Protein AF-A0A132EN06-F1 (afdb_monomer_lite)

Sequence (64 aa):
MNDTPTLATPDDRYEALLDAHAGLDADASALLNARLVLLLMNEIDDGARLRALLDEARPTLIEN

Structure (mmCIF, N/CA/C/O backbone):
data_AF-A0A132EN06-F1
#
_entry.id   AF-A0A132EN06-F1
#
loop_
_atom_site.group_PDB
_atom_site.id
_atom_site.type_symbol
_atom_site.label_atom_id
_atom_site.label_alt_id
_atom_site.label_comp_id
_atom_site.label_asym_id
_atom_site.label_entity_id
_atom_site.label_seq_id
_atom_site.pdbx_PDB_ins_code
_atom_site.Cartn_x
_atom_site.Cartn_y
_atom_site.Cartn_z
_atom_site.occupancy
_atom_site.B_iso_or_equiv
_atom_site.auth_seq_id
_atom_site.auth_comp_id
_atom_site.auth_asym_id
_atom_site.auth_atom_id
_atom_site.pdbx_PDB_model_num
ATOM 1 N N . MET A 1 1 ? -26.586 -18.307 -9.775 1.00 52.88 1 MET A N 1
ATOM 2 C CA . MET A 1 1 ? -25.343 -19.008 -9.386 1.00 52.88 1 MET A CA 1
ATOM 3 C C . MET A 1 1 ? -24.299 -18.725 -10.450 1.00 52.88 1 MET A C 1
ATOM 5 O O . MET A 1 1 ? -24.322 -19.402 -11.468 1.00 52.88 1 MET A O 1
ATOM 9 N N . ASN A 1 2 ? -23.512 -17.658 -10.273 1.00 45.72 2 ASN A N 1
ATOM 10 C CA . ASN A 1 2 ? -22.040 -17.628 -10.259 1.00 45.72 2 ASN A CA 1
ATOM 11 C C . ASN A 1 2 ? -21.586 -16.155 -10.370 1.00 45.72 2 ASN A C 1
ATOM 13 O O . ASN A 1 2 ? -21.024 -15.759 -11.382 1.00 45.72 2 ASN A O 1
ATOM 17 N N . ASP A 1 3 ? -21.867 -15.335 -9.353 1.00 47.72 3 ASP A N 1
ATOM 18 C CA . ASP A 1 3 ? -21.306 -13.981 -9.265 1.00 47.72 3 ASP A CA 1
ATOM 19 C C . ASP A 1 3 ? -20.077 -14.058 -8.369 1.00 47.72 3 ASP A C 1
ATOM 21 O O . ASP A 1 3 ? -20.110 -13.731 -7.186 1.00 47.72 3 ASP A O 1
ATOM 25 N N . THR A 1 4 ? -18.992 -14.602 -8.916 1.00 47.59 4 THR A N 1
ATOM 26 C CA . THR A 1 4 ? -17.672 -14.351 -8.342 1.00 47.59 4 THR A CA 1
ATOM 27 C C . THR A 1 4 ? -17.460 -12.849 -8.501 1.00 47.59 4 THR A C 1
ATOM 29 O O . THR A 1 4 ? -17.430 -12.409 -9.655 1.00 47.59 4 THR A O 1
ATOM 32 N N . PRO A 1 5 ? -17.366 -12.045 -7.423 1.00 56.62 5 PRO A N 1
ATOM 33 C CA . PRO A 1 5 ? -17.166 -10.614 -7.561 1.00 56.62 5 PRO A CA 1
ATOM 34 C C . PRO A 1 5 ? -15.780 -10.436 -8.166 1.00 56.62 5 PRO 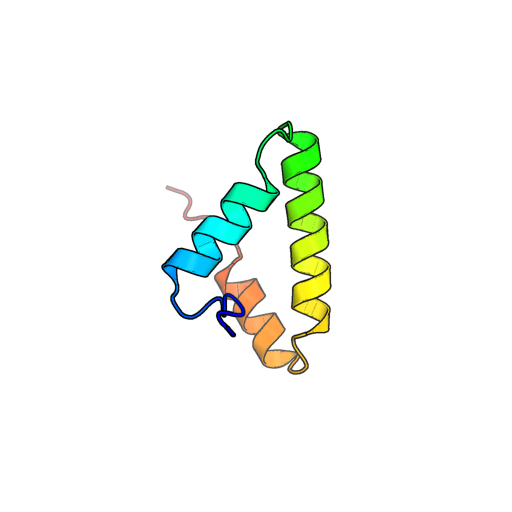A C 1
ATOM 36 O O . PRO A 1 5 ? -14.746 -10.543 -7.510 1.00 56.62 5 PRO A O 1
ATOM 39 N N . THR A 1 6 ? -15.757 -10.282 -9.482 1.00 56.69 6 THR A N 1
ATOM 40 C CA . THR A 1 6 ? -14.581 -9.789 -10.165 1.00 56.69 6 THR A CA 1
ATOM 41 C C . THR A 1 6 ? -14.500 -8.344 -9.722 1.00 56.69 6 THR A C 1
ATOM 43 O O . THR A 1 6 ? -15.503 -7.639 -9.766 1.00 56.69 6 THR A O 1
ATOM 46 N N . LEU A 1 7 ? -13.324 -7.904 -9.289 1.00 59.31 7 LEU A N 1
ATOM 47 C CA . LEU A 1 7 ? -13.009 -6.486 -9.166 1.00 59.31 7 LEU A CA 1
ATOM 48 C C . LEU A 1 7 ? -13.025 -5.899 -10.591 1.00 59.31 7 LEU A C 1
ATOM 50 O O . LEU A 1 7 ? -11.976 -5.757 -11.229 1.00 59.31 7 LEU A O 1
ATOM 54 N N . ALA A 1 8 ? -14.221 -5.752 -11.159 1.00 59.62 8 ALA A N 1
ATOM 55 C CA . ALA A 1 8 ? -14.467 -5.551 -12.581 1.00 59.62 8 ALA A CA 1
ATOM 56 C C . ALA A 1 8 ? -14.332 -4.073 -12.933 1.00 59.62 8 ALA A C 1
ATOM 58 O O . ALA A 1 8 ? -13.877 -3.735 -14.028 1.00 59.62 8 ALA A O 1
ATOM 59 N N . THR A 1 9 ? -14.647 -3.198 -11.981 1.00 72.19 9 THR A N 1
ATOM 60 C CA . THR A 1 9 ? -14.543 -1.753 -12.134 1.00 72.19 9 THR A CA 1
ATOM 61 C C . THR A 1 9 ? -13.414 -1.178 -11.269 1.00 72.19 9 THR A C 1
ATOM 63 O O . THR A 1 9 ? -12.965 -1.812 -10.310 1.00 72.19 9 THR A O 1
ATOM 66 N N . PRO A 1 10 ? -12.886 0.012 -11.613 1.00 70.31 10 PRO A N 1
ATOM 67 C CA . PRO A 1 10 ? -12.009 0.766 -10.719 1.00 70.31 10 PRO A CA 1
ATOM 68 C C . PRO A 1 10 ? -12.636 0.971 -9.335 1.00 70.31 10 PRO A C 1
ATOM 70 O O . PRO A 1 10 ? -11.932 0.845 -8.337 1.00 70.31 10 PRO A O 1
ATOM 73 N N . ASP A 1 11 ? -13.949 1.198 -9.283 1.00 78.00 11 ASP A N 1
ATOM 74 C CA . ASP A 1 11 ? -14.695 1.471 -8.054 1.00 78.00 11 ASP A CA 1
ATOM 75 C C . ASP A 1 11 ? -14.680 0.264 -7.102 1.00 78.00 11 ASP A C 1
ATOM 77 O O . ASP A 1 11 ? -14.339 0.427 -5.932 1.00 78.00 11 ASP A O 1
ATOM 81 N N . ASP A 1 12 ? -14.885 -0.957 -7.615 1.00 82.94 12 ASP A N 1
ATOM 82 C CA . ASP A 1 12 ? -14.837 -2.191 -6.804 1.00 82.94 12 ASP A CA 1
ATOM 83 C C . ASP A 1 12 ? -13.458 -2.405 -6.149 1.00 82.94 12 ASP A C 1
ATOM 85 O O . ASP A 1 12 ? -13.340 -2.972 -5.063 1.00 82.94 12 ASP A O 1
ATOM 89 N N . ARG A 1 13 ? -12.378 -1.957 -6.807 1.00 82.94 13 ARG A N 1
ATOM 90 C CA . ARG A 1 13 ? -11.004 -2.066 -6.275 1.00 82.94 13 ARG A CA 1
ATOM 91 C C . ARG A 1 13 ? -10.751 -1.070 -5.157 1.00 82.94 13 ARG A C 1
ATOM 93 O O . ARG A 1 13 ? -10.072 -1.413 -4.190 1.00 82.94 13 ARG A O 1
ATOM 100 N N . TYR A 1 14 ? -11.274 0.145 -5.297 1.00 85.06 14 TYR A N 1
ATOM 101 C CA . TYR A 1 14 ? -11.193 1.145 -4.239 1.00 85.06 14 TYR A CA 1
ATOM 102 C C . TYR A 1 14 ? -12.019 0.729 -3.024 1.00 85.06 14 TYR A C 1
ATOM 104 O O . TYR A 1 14 ? -11.532 0.863 -1.902 1.00 85.06 14 TYR A O 1
ATOM 112 N N . GLU A 1 15 ? -13.210 0.170 -3.235 1.00 91.88 15 GLU A N 1
ATOM 113 C CA . GLU A 1 15 ? -14.044 -0.365 -2.156 1.00 91.88 15 GLU A CA 1
ATOM 114 C C . GLU A 1 15 ? -13.346 -1.519 -1.426 1.00 91.88 15 GLU A C 1
ATOM 116 O O . GLU A 1 15 ? -13.193 -1.465 -0.210 1.00 91.88 15 GLU A O 1
ATOM 121 N N . ALA A 1 16 ? -12.785 -2.490 -2.155 1.00 91.75 16 ALA A N 1
ATOM 122 C CA . ALA A 1 16 ? -12.039 -3.591 -1.545 1.00 91.75 16 ALA A CA 1
ATOM 123 C C . ALA A 1 16 ? -10.824 -3.121 -0.721 1.00 91.75 16 ALA A C 1
ATOM 125 O O . ALA A 1 16 ? -10.498 -3.723 0.305 1.00 91.75 16 ALA A O 1
ATOM 126 N N . LEU A 1 17 ? -10.147 -2.048 -1.150 1.00 92.12 17 LEU A N 1
ATOM 127 C CA . LEU A 1 17 ? -9.062 -1.447 -0.376 1.00 92.12 17 LEU A CA 1
ATOM 128 C C . LEU A 1 17 ? -9.596 -0.779 0.899 1.00 92.12 17 LEU A C 1
ATOM 130 O O . LEU A 1 17 ? -9.037 -0.994 1.971 1.00 92.12 17 LEU A O 1
ATOM 134 N N . LEU A 1 18 ? -10.680 -0.004 0.803 1.00 93.62 18 LEU A N 1
ATOM 135 C CA . LEU A 1 18 ? -11.315 0.648 1.954 1.00 93.62 18 LEU A CA 1
ATOM 136 C C . LEU A 1 18 ? -11.795 -0.372 2.991 1.00 93.62 18 LEU A C 1
ATOM 138 O O . LEU A 1 18 ? -11.516 -0.211 4.181 1.00 93.62 18 LEU A O 1
ATOM 142 N N . ASP A 1 19 ? -12.438 -1.444 2.539 1.00 96.12 19 ASP A N 1
ATOM 143 C CA . ASP A 1 19 ? -12.895 -2.539 3.392 1.00 96.12 19 ASP A CA 1
ATOM 144 C C . ASP A 1 19 ? -11.730 -3.227 4.106 1.00 96.12 19 ASP A C 1
ATOM 146 O O . ASP A 1 19 ? -11.833 -3.551 5.290 1.00 96.12 19 ASP A O 1
ATOM 150 N N . ALA A 1 20 ? -10.585 -3.390 3.434 1.00 96.12 20 ALA A N 1
ATOM 151 C CA . ALA A 1 20 ? -9.386 -3.950 4.053 1.00 96.12 20 ALA A CA 1
ATOM 152 C C . ALA A 1 20 ? -8.839 -3.078 5.201 1.00 96.12 20 ALA A C 1
ATOM 154 O O . ALA A 1 20 ? -8.190 -3.598 6.109 1.00 96.12 20 ALA A O 1
ATOM 155 N N . HIS A 1 21 ? -9.119 -1.771 5.190 1.00 97.31 21 HIS A N 1
ATOM 156 C CA . HIS A 1 21 ? -8.744 -0.839 6.255 1.00 97.31 21 HIS A CA 1
ATOM 157 C C . HIS A 1 21 ? -9.796 -0.703 7.368 1.00 97.31 21 HIS A C 1
ATOM 159 O O . HIS A 1 21 ? -9.505 -0.103 8.408 1.00 97.31 21 HIS A O 1
ATOM 165 N N . ALA A 1 22 ? -11.008 -1.233 7.187 1.00 96.56 22 ALA A N 1
ATOM 166 C CA . ALA A 1 22 ? -12.098 -1.053 8.137 1.00 96.56 22 ALA A CA 1
ATOM 167 C C . ALA A 1 22 ? -11.753 -1.632 9.524 1.00 96.56 22 ALA A C 1
ATOM 169 O O . ALA A 1 22 ? -11.427 -2.808 9.677 1.00 96.56 22 ALA A O 1
ATOM 170 N N . GLY A 1 23 ? -11.841 -0.792 10.560 1.00 96.44 23 GLY A N 1
ATOM 171 C CA . GLY A 1 23 ? -11.559 -1.181 11.948 1.00 96.44 23 GLY A CA 1
ATOM 172 C C . GLY A 1 23 ? -10.075 -1.217 12.330 1.00 96.44 23 GLY A C 1
ATOM 173 O O . GLY A 1 23 ? -9.770 -1.533 13.480 1.00 96.44 23 GLY A O 1
ATOM 174 N N . LEU A 1 24 ? -9.164 -0.874 11.413 1.00 97.94 24 LEU A N 1
ATOM 175 C CA . LEU A 1 24 ? -7.746 -0.698 11.724 1.00 97.94 24 LEU A CA 1
ATOM 176 C C . LEU A 1 24 ? -7.479 0.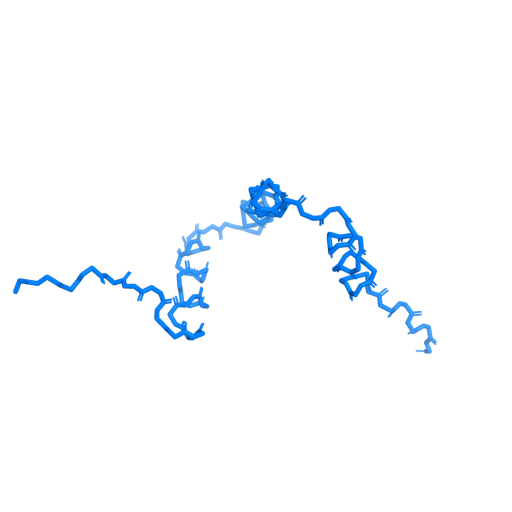700 12.293 1.00 97.94 24 LEU A C 1
ATOM 178 O O . LEU A 1 24 ? -8.069 1.690 11.858 1.00 97.94 24 LEU A O 1
ATOM 182 N N . ASP A 1 25 ? -6.552 0.783 13.245 1.00 97.94 25 ASP A N 1
ATOM 183 C CA . ASP A 1 25 ? -5.960 2.060 13.635 1.00 97.94 25 ASP A CA 1
ATOM 184 C C . ASP A 1 25 ? -4.926 2.529 12.594 1.00 97.94 25 ASP A C 1
ATOM 186 O O . ASP A 1 25 ? -4.655 1.860 11.592 1.00 97.94 25 ASP A O 1
ATOM 190 N N . ALA A 1 26 ? -4.361 3.718 12.809 1.00 96.81 26 ALA A N 1
ATOM 191 C CA . ALA A 1 26 ? -3.423 4.321 11.867 1.00 96.81 26 ALA A CA 1
ATOM 192 C C . ALA A 1 26 ? -2.158 3.468 11.656 1.00 96.81 26 ALA A C 1
ATOM 194 O O . ALA A 1 26 ? -1.699 3.332 10.520 1.00 96.81 26 ALA A O 1
ATOM 195 N N . ASP A 1 27 ? -1.628 2.861 12.719 1.00 98.00 27 ASP A N 1
ATOM 196 C CA . ASP A 1 27 ? -0.397 2.072 12.661 1.00 98.00 27 ASP A CA 1
ATOM 197 C C . ASP A 1 27 ? -0.632 0.738 11.939 1.00 98.00 27 ASP A C 1
ATOM 199 O O . ASP A 1 27 ? 0.142 0.349 11.058 1.00 98.00 27 ASP A O 1
ATOM 203 N N . ALA A 1 28 ? -1.740 0.058 12.241 1.00 97.81 28 ALA A N 1
ATOM 204 C CA . ALA A 1 28 ? -2.140 -1.169 11.561 1.00 97.81 28 ALA A CA 1
ATOM 205 C C . ALA A 1 28 ? -2.484 -0.918 10.084 1.00 97.81 28 ALA A C 1
ATOM 207 O O . ALA A 1 28 ? -2.118 -1.713 9.217 1.00 97.81 28 ALA A O 1
ATOM 208 N N . SER A 1 29 ? -3.129 0.211 9.784 1.00 97.75 29 SER A N 1
ATOM 209 C CA . SER A 1 29 ? -3.414 0.659 8.419 1.00 97.75 29 SER A CA 1
ATOM 210 C C . SER A 1 29 ? -2.127 0.912 7.619 1.00 97.75 29 SER A C 1
ATOM 212 O O . SER A 1 29 ? -1.988 0.447 6.483 1.00 97.75 29 SER A O 1
ATOM 214 N N . ALA A 1 30 ? -1.130 1.562 8.228 1.00 97.38 30 ALA A N 1
ATOM 215 C CA . ALA A 1 30 ? 0.181 1.764 7.613 1.00 97.38 30 ALA A CA 1
ATOM 216 C C . ALA A 1 30 ? 0.918 0.437 7.361 1.00 97.38 30 ALA A C 1
ATOM 218 O O . ALA A 1 30 ? 1.519 0.253 6.298 1.00 97.38 30 ALA A O 1
ATOM 219 N N . LEU A 1 31 ? 0.836 -0.513 8.299 1.00 98.06 31 LEU A N 1
ATOM 220 C CA . LEU A 1 31 ? 1.416 -1.847 8.136 1.00 98.06 31 LEU A CA 1
ATOM 221 C C . LEU A 1 31 ? 0.745 -2.633 7.002 1.00 98.06 31 LEU A C 1
ATOM 223 O O . LEU A 1 31 ? 1.440 -3.293 6.222 1.00 98.06 31 LEU A O 1
ATOM 227 N N . LEU A 1 32 ? -0.586 -2.548 6.888 1.00 98.00 32 LEU A N 1
ATOM 228 C CA . LEU A 1 32 ? -1.334 -3.145 5.781 1.00 98.00 32 LEU A CA 1
ATOM 229 C C . LEU A 1 32 ? -0.834 -2.600 4.443 1.00 98.00 32 LEU A C 1
ATOM 231 O O . LEU A 1 32 ? -0.497 -3.386 3.557 1.00 98.00 32 LEU A O 1
ATOM 235 N N . ASN A 1 33 ? -0.696 -1.278 4.328 1.00 96.38 33 ASN A N 1
ATOM 236 C CA . ASN A 1 33 ? -0.191 -0.636 3.116 1.00 96.38 33 ASN A CA 1
ATOM 237 C C . ASN A 1 33 ? 1.235 -1.075 2.772 1.00 96.38 33 ASN A C 1
ATOM 239 O O . ASN A 1 33 ? 1.506 -1.430 1.626 1.00 96.38 33 ASN A O 1
ATOM 243 N N . ALA A 1 34 ? 2.140 -1.121 3.753 1.00 96.44 34 ALA A N 1
ATOM 244 C CA . ALA A 1 34 ? 3.508 -1.585 3.531 1.00 96.44 34 ALA A CA 1
ATOM 245 C C . ALA A 1 34 ? 3.542 -3.031 3.008 1.00 96.44 34 ALA A C 1
ATOM 247 O O . ALA A 1 34 ? 4.256 -3.337 2.051 1.00 96.44 34 ALA A O 1
ATOM 248 N N . ARG A 1 35 ? 2.731 -3.921 3.594 1.00 97.44 35 ARG A N 1
ATOM 249 C CA . ARG A 1 35 ? 2.632 -5.315 3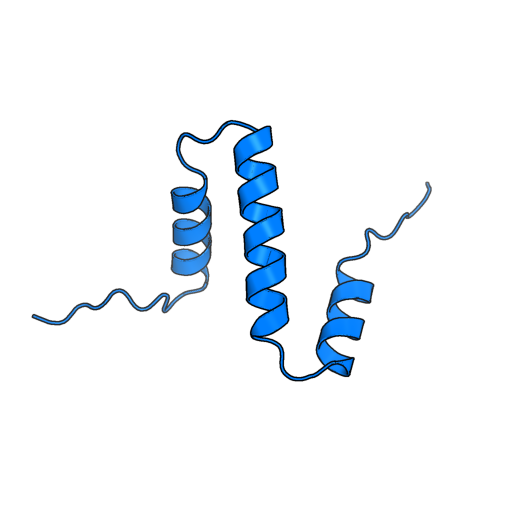.147 1.00 97.44 35 ARG A CA 1
ATOM 250 C C . ARG A 1 35 ? 2.029 -5.427 1.748 1.00 97.44 35 ARG A C 1
ATOM 252 O O . ARG A 1 35 ? 2.527 -6.216 0.949 1.00 97.44 35 ARG A O 1
ATOM 259 N N . LEU A 1 36 ? 0.987 -4.652 1.454 1.00 95.88 36 LEU A N 1
ATOM 260 C CA . LEU A 1 36 ? 0.350 -4.629 0.140 1.00 95.88 36 LEU A CA 1
ATOM 261 C C . LEU A 1 36 ? 1.340 -4.193 -0.947 1.00 95.88 36 LEU A C 1
ATOM 263 O O . LEU A 1 36 ? 1.432 -4.859 -1.974 1.00 95.88 36 LEU A O 1
ATOM 267 N N . VAL A 1 37 ? 2.137 -3.148 -0.701 1.00 93.56 37 VAL A N 1
ATOM 268 C CA . VAL A 1 37 ? 3.186 -2.700 -1.633 1.00 93.56 37 VAL A CA 1
ATOM 269 C C . VAL A 1 37 ? 4.185 -3.819 -1.928 1.00 93.56 37 VAL A C 1
ATOM 271 O O . VAL A 1 37 ? 4.475 -4.071 -3.093 1.00 93.56 37 VAL A O 1
ATOM 274 N N . LEU A 1 38 ? 4.670 -4.535 -0.908 1.00 93.88 38 LEU A N 1
ATOM 275 C CA . LEU A 1 38 ? 5.609 -5.648 -1.107 1.00 93.88 38 LEU A CA 1
ATOM 276 C C . LEU A 1 38 ? 5.010 -6.780 -1.953 1.00 93.88 38 LEU A C 1
ATOM 278 O O . LEU A 1 38 ? 5.701 -7.349 -2.793 1.00 93.88 38 LEU A O 1
ATOM 282 N N . LEU A 1 39 ? 3.732 -7.102 -1.745 1.00 94.50 39 LEU A N 1
ATOM 283 C CA . LEU A 1 39 ? 3.037 -8.108 -2.549 1.00 94.50 39 LEU A CA 1
ATOM 284 C C . LEU A 1 39 ? 2.882 -7.645 -4.001 1.00 94.50 39 LEU A C 1
ATOM 286 O O . LEU A 1 39 ? 3.209 -8.400 -4.907 1.00 94.50 39 LEU A O 1
ATOM 290 N N . LEU A 1 40 ? 2.465 -6.397 -4.228 1.00 92.12 40 LEU A N 1
ATOM 291 C CA . LEU A 1 40 ? 2.342 -5.832 -5.575 1.00 92.12 40 LEU A CA 1
ATOM 292 C C . LEU A 1 40 ? 3.687 -5.778 -6.305 1.00 92.12 40 LEU A C 1
ATOM 294 O O . LEU A 1 40 ? 3.739 -6.037 -7.501 1.00 92.12 40 LEU A O 1
ATOM 298 N N . MET A 1 41 ? 4.780 -5.483 -5.597 1.00 90.75 41 MET A N 1
ATOM 299 C CA . MET A 1 41 ? 6.125 -5.518 -6.176 1.00 90.75 41 MET A CA 1
ATOM 300 C C . MET A 1 41 ? 6.515 -6.917 -6.659 1.00 90.75 41 MET A C 1
ATOM 302 O O . MET A 1 41 ? 7.170 -7.019 -7.690 1.00 90.75 41 MET A O 1
ATOM 306 N N . ASN A 1 42 ? 6.099 -7.975 -5.956 1.00 89.44 42 ASN A N 1
ATOM 307 C CA . ASN A 1 42 ? 6.357 -9.351 -6.386 1.00 89.44 42 ASN A CA 1
ATOM 308 C C . ASN A 1 42 ? 5.561 -9.742 -7.642 1.00 89.44 42 ASN A C 1
ATOM 310 O O . ASN A 1 42 ? 6.004 -10.612 -8.382 1.00 89.44 42 ASN A O 1
ATOM 314 N N . GLU A 1 43 ? 4.415 -9.104 -7.894 1.00 92.44 43 GLU A N 1
ATOM 315 C CA . GLU A 1 43 ? 3.607 -9.333 -9.101 1.00 92.44 43 GLU A CA 1
ATOM 316 C C . GLU A 1 43 ? 4.140 -8.567 -10.330 1.00 92.44 43 GLU A C 1
ATOM 318 O O . GLU A 1 43 ? 3.757 -8.861 -11.464 1.00 92.44 43 GLU A O 1
ATOM 323 N N . ILE A 1 44 ? 5.022 -7.576 -10.140 1.00 91.00 44 IL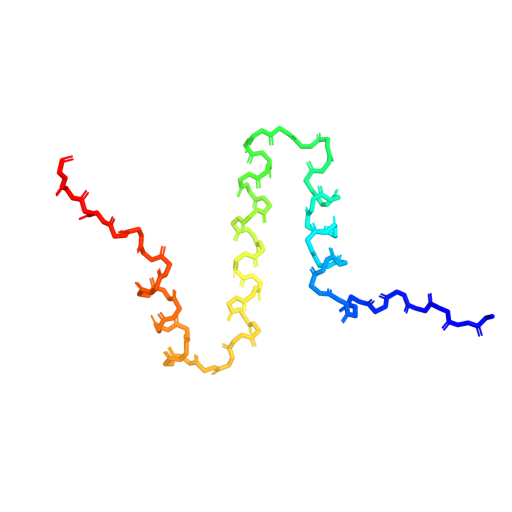E A N 1
ATOM 324 C CA . ILE A 1 44 ? 5.638 -6.813 -11.234 1.00 91.00 44 ILE A CA 1
ATOM 325 C C . ILE A 1 44 ? 6.905 -7.537 -11.709 1.00 91.00 44 ILE A C 1
ATOM 327 O O . ILE A 1 44 ? 7.972 -7.402 -11.118 1.00 91.00 44 ILE A O 1
ATOM 331 N N . ASP A 1 45 ? 6.803 -8.247 -12.832 1.00 88.19 45 ASP A N 1
ATOM 332 C CA . ASP A 1 45 ? 7.931 -8.988 -13.427 1.00 88.19 45 ASP A CA 1
ATOM 333 C C . ASP A 1 45 ? 8.938 -8.080 -14.180 1.00 88.19 45 ASP A C 1
ATOM 335 O O . ASP A 1 45 ? 10.063 -8.473 -14.485 1.00 88.19 45 ASP A O 1
ATOM 339 N N . ASP A 1 46 ? 8.563 -6.824 -14.462 1.00 93.12 46 ASP A N 1
ATOM 340 C CA . ASP A 1 46 ? 9.382 -5.852 -15.200 1.00 93.12 46 ASP A CA 1
ATOM 341 C C . ASP A 1 46 ? 10.045 -4.820 -14.266 1.00 93.12 46 ASP A C 1
ATOM 343 O O . ASP A 1 46 ? 9.419 -3.875 -13.772 1.00 93.12 46 ASP A O 1
ATOM 347 N N . GLY A 1 47 ? 11.362 -4.955 -14.082 1.00 89.94 47 GLY A N 1
ATOM 348 C CA . GLY A 1 47 ? 12.161 -4.044 -13.259 1.00 89.94 47 GLY A CA 1
ATOM 349 C C . GLY A 1 47 ? 12.234 -2.600 -13.778 1.00 89.94 47 GLY A C 1
ATOM 350 O O . GLY A 1 47 ? 12.346 -1.670 -12.974 1.00 89.94 47 GLY A O 1
ATOM 351 N N . ALA A 1 48 ? 12.137 -2.374 -15.092 1.00 93.25 48 ALA A N 1
ATOM 352 C CA . ALA A 1 48 ? 12.097 -1.023 -15.655 1.00 93.25 48 ALA A CA 1
ATOM 353 C C . ALA A 1 48 ? 10.745 -0.359 -15.369 1.00 93.25 48 ALA A C 1
ATOM 355 O O . ALA A 1 48 ? 10.698 0.815 -14.988 1.00 93.25 48 ALA A O 1
ATOM 356 N N . ARG A 1 49 ? 9.653 -1.128 -15.467 1.00 93.12 49 ARG A N 1
ATOM 357 C CA . ARG A 1 49 ? 8.317 -0.672 -15.069 1.00 93.12 49 ARG A CA 1
ATOM 358 C C . ARG A 1 49 ? 8.259 -0.331 -13.584 1.00 93.12 49 ARG A C 1
ATOM 360 O O . ARG A 1 49 ? 7.743 0.731 -13.239 1.00 93.12 49 ARG A O 1
ATOM 367 N N . LEU A 1 50 ? 8.817 -1.182 -12.721 1.00 91.44 50 LEU A N 1
ATOM 368 C CA . LEU A 1 50 ? 8.907 -0.910 -11.285 1.00 91.44 50 LEU A CA 1
ATOM 369 C C . LEU A 1 50 ? 9.668 0.395 -11.013 1.00 91.44 50 LEU A C 1
ATOM 371 O O . LEU A 1 50 ? 9.209 1.226 -10.232 1.00 91.44 50 LEU A O 1
ATOM 375 N N . ARG A 1 51 ? 10.806 0.610 -11.684 1.00 91.62 51 ARG A N 1
ATOM 376 C CA . ARG A 1 51 ? 11.598 1.834 -11.515 1.00 91.62 51 ARG A CA 1
ATOM 377 C C . ARG A 1 51 ? 10.823 3.092 -11.913 1.00 91.62 51 ARG A C 1
ATOM 379 O O . ARG A 1 51 ? 10.846 4.059 -11.161 1.00 91.62 51 ARG A O 1
ATOM 386 N N . ALA A 1 52 ? 10.114 3.060 -13.040 1.00 92.81 52 ALA A N 1
ATOM 387 C CA . ALA A 1 52 ? 9.295 4.184 -13.488 1.00 92.81 52 ALA A CA 1
ATOM 388 C C . ALA A 1 52 ? 8.175 4.525 -12.488 1.00 92.81 52 ALA A C 1
ATOM 390 O O . ALA A 1 52 ? 7.967 5.695 -12.181 1.00 92.81 52 ALA A O 1
ATOM 391 N N . LEU A 1 53 ? 7.504 3.508 -11.935 1.00 92.12 53 LEU A N 1
ATOM 392 C CA . LEU A 1 53 ? 6.468 3.699 -10.914 1.00 92.12 53 LEU A CA 1
ATOM 393 C C . LEU A 1 53 ? 7.031 4.316 -9.628 1.00 92.12 53 LEU A C 1
ATOM 395 O O . LEU A 1 53 ? 6.384 5.167 -9.028 1.00 92.12 53 LEU A O 1
ATOM 399 N N . LEU A 1 54 ? 8.235 3.919 -9.205 1.00 91.75 54 LEU A N 1
ATOM 400 C CA . LEU A 1 54 ? 8.896 4.510 -8.036 1.00 91.75 54 LEU A CA 1
ATOM 401 C C . LEU A 1 54 ? 9.266 5.980 -8.262 1.00 91.75 54 LEU A C 1
ATOM 403 O O . LEU A 1 54 ? 9.139 6.786 -7.341 1.00 91.75 54 LEU A O 1
ATOM 407 N N . ASP A 1 55 ? 9.711 6.330 -9.469 1.00 92.81 55 ASP A N 1
ATOM 408 C CA . ASP A 1 55 ? 10.026 7.715 -9.820 1.00 92.81 55 ASP A CA 1
ATOM 409 C C . ASP A 1 55 ? 8.754 8.588 -9.873 1.00 92.81 55 ASP A C 1
ATOM 411 O O . ASP A 1 55 ? 8.797 9.735 -9.432 1.00 92.81 55 ASP A O 1
ATOM 415 N N . GLU A 1 56 ? 7.620 8.043 -10.336 1.00 91.69 56 GLU A N 1
ATOM 416 C CA . GLU A 1 56 ? 6.307 8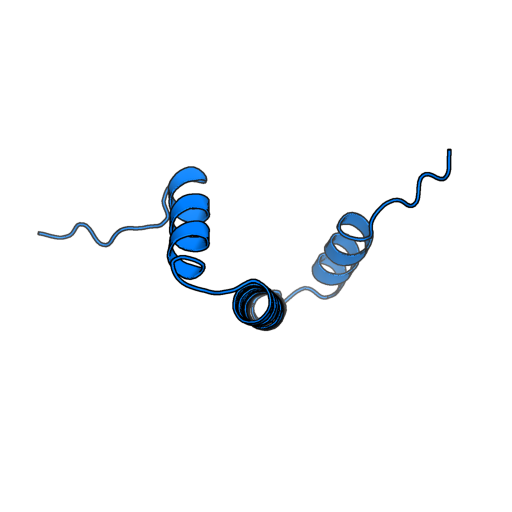.716 -10.344 1.00 91.69 56 GLU A CA 1
ATOM 417 C C . GLU A 1 56 ? 5.697 8.852 -8.939 1.00 91.69 56 GLU A C 1
ATOM 419 O O . GLU A 1 56 ? 5.135 9.892 -8.601 1.00 91.69 56 GLU A O 1
ATOM 424 N N . ALA A 1 57 ? 5.824 7.820 -8.100 1.00 89.00 57 ALA A N 1
ATOM 425 C CA . ALA A 1 57 ? 5.296 7.816 -6.737 1.00 89.00 57 ALA A CA 1
ATOM 426 C C . ALA A 1 57 ? 6.123 8.672 -5.769 1.00 89.00 57 ALA A C 1
ATOM 428 O O . ALA A 1 57 ? 5.650 8.998 -4.675 1.00 89.00 57 ALA A O 1
ATOM 429 N N . ARG A 1 58 ? 7.366 9.023 -6.131 1.00 88.12 58 ARG A N 1
ATOM 430 C CA . ARG A 1 58 ? 8.189 9.906 -5.308 1.00 88.12 58 ARG A CA 1
ATOM 431 C C . ARG A 1 58 ? 7.471 11.251 -5.213 1.00 88.12 58 ARG A C 1
ATOM 433 O O . ARG A 1 58 ? 7.268 11.879 -6.250 1.00 88.12 58 ARG A O 1
ATOM 440 N N . PRO A 1 59 ? 7.119 11.731 -4.007 1.00 79.56 59 PRO A N 1
ATOM 441 C CA . PRO A 1 59 ? 6.514 13.043 -3.880 1.00 79.56 59 PRO A CA 1
ATOM 442 C C . PRO A 1 59 ? 7.444 14.052 -4.548 1.00 79.56 59 PRO A C 1
ATOM 444 O O . PRO A 1 59 ? 8.631 14.141 -4.212 1.00 79.56 59 PRO A O 1
ATOM 447 N N . THR A 1 60 ? 6.921 14.783 -5.529 1.00 69.25 60 THR A N 1
ATOM 448 C CA . THR A 1 60 ? 7.603 15.955 -6.053 1.00 69.25 60 THR A CA 1
ATOM 449 C C . THR A 1 60 ? 7.669 16.915 -4.878 1.00 69.25 60 THR A C 1
ATOM 451 O O . THR A 1 60 ? 6.672 17.548 -4.538 1.00 69.25 60 THR A O 1
ATOM 454 N N . LEU A 1 61 ? 8.814 16.981 -4.197 1.00 60.59 61 LEU A N 1
ATOM 455 C CA . LEU A 1 61 ? 9.139 18.110 -3.337 1.00 60.59 61 LEU A CA 1
ATOM 456 C C . LEU A 1 61 ? 9.220 19.326 -4.262 1.00 60.59 61 LEU A C 1
ATOM 458 O O . LEU A 1 61 ? 10.291 19.707 -4.723 1.00 60.59 61 LEU A O 1
ATOM 462 N N . ILE A 1 62 ? 8.063 19.876 -4.621 1.00 56.09 62 ILE A N 1
ATOM 463 C CA . ILE A 1 62 ? 7.973 21.246 -5.086 1.00 56.09 62 ILE A CA 1
ATOM 464 C C . ILE A 1 62 ? 8.032 22.054 -3.800 1.00 56.09 62 ILE A C 1
ATOM 466 O O . ILE A 1 62 ? 7.023 22.280 -3.138 1.00 56.09 62 ILE A O 1
ATOM 470 N N . GLU A 1 63 ? 9.257 22.392 -3.407 1.00 52.44 63 GLU A N 1
ATOM 471 C CA . GLU A 1 63 ? 9.495 23.544 -2.552 1.00 52.44 63 GLU A CA 1
ATOM 472 C C . GLU A 1 63 ? 8.857 24.764 -3.233 1.00 52.44 63 GLU A C 1
ATOM 474 O O . GLU A 1 63 ? 9.215 25.097 -4.364 1.00 52.44 63 GLU A O 1
ATOM 479 N N . ASN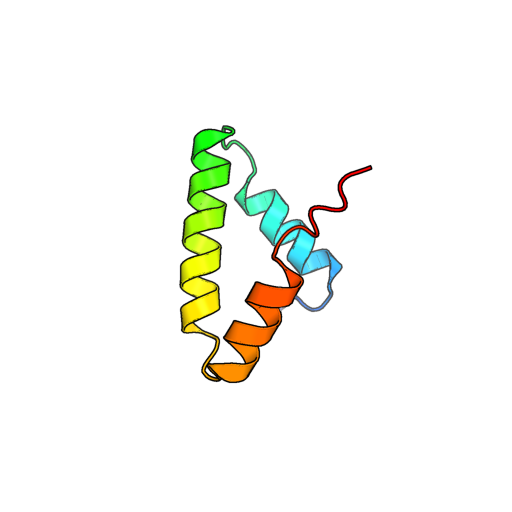 A 1 64 ? 7.885 25.379 -2.559 1.00 44.69 64 ASN A N 1
ATOM 480 C CA . ASN A 1 64 ? 7.511 26.787 -2.689 1.00 44.69 64 ASN A CA 1
ATOM 481 C C . ASN A 1 64 ? 6.859 27.249 -1.386 1.00 44.69 64 ASN A C 1
ATOM 483 O O . ASN A 1 64 ? 5.834 26.644 -0.999 1.00 44.69 64 ASN A O 1
#

Radius of gyration: 15.6 Å; chains: 1; bounding box: 38×46×29 Å

Secondary structure (DSSP, 8-state):
--------SHHHHHHHHHHHHTT--HHHHHHHHHHHHHHHHHH---HHHHHHHHHHHS------

pLDDT: mean 84.29, std 16.3, range [44.69, 98.06]

InterPro domains:
  IPR021233 Protein of unknown function DUF2783 [PF10932] (1-58)

Organism: NCBI:txid1207504

Foldseek 3Di:
DDCPPDCPDPVSVVVVLVVVCPPDDPVVNVVVVVVVVVVVVVVDPDPVVVVVVVVVPPPPPPDD